Protein 6ZC2 (pdb70)

Foldseek 3Di:
DQLAKEKEWEAEAPQQFKKQKADKDWPFWFKAQPPDNVHTDDSVRSRGDMAGHPGIDMIMTFGDPPDQFTIWIKIWIDRVVHTQWMKIWGQTNDADAWTDIDTDGPDLQKDWDKDQFDGHGNYRYYIYTYMHGDDDD

B-factor: mean 16.01, std 8.83, range [7.58, 67.67]

GO terms:
  GO:0051861 glycolipid binding (F, IPI)

Radius of gyration: 14.56 Å; Cα contacts (8 Å, |Δi|>4): 412; chains: 1; bounding box: 26×44×31 Å

Sequence (137 aa):
AYAEWIAVKVVVSSKSIGTVGIRNATTLQWGKKFYRYTNKDDEISTTEEVSSSMNVQAGSSPQWIASCGRENASSSGTQGSFDCYDGNTKMGTFSSWDDPWKSGATTNTWSFTPASADYAGITSSGGNATGTDIGEVTLTLGRRFSSEN

Structure (mmCIF, N/CA/C/O backbone):
data_6ZC2
#
_entry.id   6ZC2
#
_cell.length_a   88.338
_cell.length_b   48.112
_cell.length_c   40.422
_cell.angle_alpha   90.000
_cell.angle_beta   110.160
_cell.angle_gamma   90.000
#
_symmetry.space_group_name_H-M   'C 1 2 1'
#
loop_
_entity.id
_entity.type
_entity.pdbx_description
1 polymer 'RahU protein'
2 non-polymer 2-AMINO-2-HYDROXYMETHYL-PROPANE-1,3-DIOL
3 non-polymer 1,2-ETHANEDIOL
4 water water
#
loop_
_atom_site.group_PDB
_atom_site.id
_atom_site.type_symbol
_atom_site.label_atom_id
_atom_site.label_alt_id
_atom_site.label_comp_id
_atom_site.label_asym_id
_atom_site.label_entity_id
_atom_site.label_seq_id
_atom_site.pdbx_PDB_ins_code
_atom_site.Cartn_x
_atom_site.Cartn_y
_atom_site.Cartn_z
_atom_site.occupancy
_atom_site.B_iso_or_equiv
_atom_site.auth_seq_id
_atom_site.auth_comp_id
_atom_site.auth_asym_id
_atom_site.auth_atom_id
_atom_site.pdbx_PDB_model_num
ATOM 1 N N . ALA A 1 2 ? 20.364 19.285 23.652 1.00 15.28 2 ALA A N 1
ATOM 2 C CA . ALA A 1 2 ? 19.140 19.352 22.868 1.00 13.55 2 ALA A CA 1
ATOM 3 C C . ALA A 1 2 ? 18.709 20.806 22.719 1.00 12.04 2 ALA A C 1
ATOM 4 O O . ALA A 1 2 ? 19.260 21.697 23.366 1.00 12.40 2 ALA A O 1
ATOM 6 N N . TYR A 1 3 ? 17.725 21.040 21.848 1.00 12.44 3 TYR A N 1
ATOM 7 C CA . TYR A 1 3 ? 17.176 22.379 21.680 1.00 12.07 3 TYR A CA 1
ATOM 8 C C . TYR A 1 3 ? 16.553 22.919 22.969 1.00 12.04 3 TYR A C 1
ATOM 9 O O . TYR A 1 3 ? 16.470 24.141 23.139 1.00 12.82 3 TYR A O 1
ATOM 18 N N . ALA A 1 4 ? 16.125 22.041 23.883 1.00 12.78 4 ALA A N 1
ATOM 19 C CA . ALA A 1 4 ? 15.465 22.485 25.109 1.00 14.08 4 ALA A CA 1
ATOM 20 C C . ALA A 1 4 ? 16.406 23.212 26.064 1.00 12.88 4 ALA A C 1
ATOM 21 O O . ALA A 1 4 ? 15.932 23.925 26.957 1.00 14.21 4 ALA A O 1
ATOM 23 N N . GLU A 1 5 ? 17.718 23.040 25.916 1.00 11.83 5 GLU A N 1
ATOM 24 C CA . GLU A 1 5 ? 18.690 23.819 26.678 1.00 11.65 5 GLU A CA 1
ATOM 25 C C . GLU A 1 5 ? 19.071 25.028 25.830 1.00 10.44 5 GLU A C 1
ATOM 26 O O . GLU A 1 5 ? 19.690 24.873 24.774 1.00 11.54 5 GLU A O 1
ATOM 32 N N . TRP A 1 6 ? 18.685 26.227 26.272 1.00 10.65 6 TRP A N 1
ATOM 33 C CA . TRP A 1 6 ? 18.9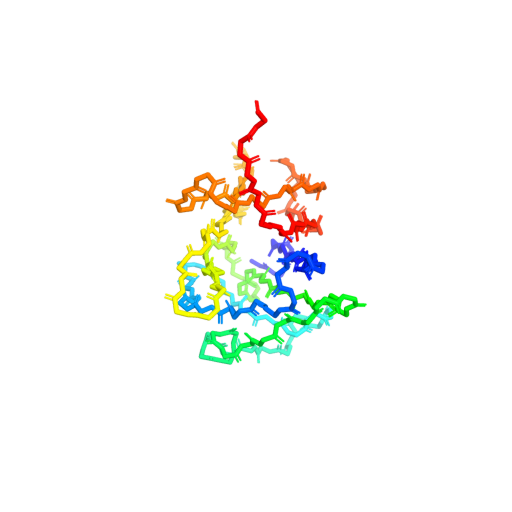43 27.429 25.489 1.00 10.13 6 TRP A CA 1
ATOM 34 C C . TRP A 1 6 ? 19.037 28.652 26.393 1.00 10.25 6 TRP A C 1
ATOM 35 O O . TRP A 1 6 ? 18.476 28.687 27.497 1.00 10.69 6 TRP A O 1
ATOM 46 N N . ILE A 1 7 ? 19.758 29.662 25.885 1.00 9.64 7 ILE A N 1
ATOM 47 C CA . ILE A 1 7 ? 19.861 30.994 26.470 1.00 9.28 7 ILE A CA 1
ATOM 48 C C . ILE A 1 7 ? 19.719 32.000 25.333 1.00 9.15 7 ILE A C 1
ATOM 49 O O . ILE A 1 7 ? 20.129 31.741 24.199 1.00 9.69 7 ILE A O 1
ATOM 54 N N . ALA A 1 8 ? 19.132 33.157 25.633 1.00 9.32 8 ALA A N 1
ATOM 55 C CA . ALA A 1 8 ? 19.114 34.273 24.694 1.00 9.34 8 ALA A CA 1
ATOM 56 C C . ALA A 1 8 ? 19.440 35.530 25.485 1.00 8.89 8 ALA A C 1
ATOM 57 O O . ALA A 1 8 ? 18.728 35.862 26.438 1.00 10.09 8 ALA A O 1
ATOM 59 N N . VAL A 1 9 ? 20.520 36.214 25.101 1.00 8.81 9 VAL A N 1
ATOM 60 C CA . VAL A 1 9 ? 21.030 37.374 25.827 1.00 8.68 9 VAL A CA 1
ATOM 61 C C . VAL A 1 9 ? 20.670 38.637 25.055 1.00 8.90 9 VAL A C 1
ATOM 62 O O . VAL A 1 9 ? 21.130 38.833 23.922 1.00 9.65 9 VAL A O 1
ATOM 66 N N . LYS A 1 10 ? 19.862 39.504 25.670 1.00 8.97 10 LYS A N 1
ATOM 67 C CA . LYS A 1 10 ? 19.493 40.792 25.081 1.00 8.88 10 LYS A CA 1
ATOM 68 C C . LYS A 1 10 ? 20.571 41.804 25.460 1.00 8.92 10 LYS A C 1
ATOM 69 O O . LYS A 1 10 ? 20.718 42.145 26.638 1.00 9.61 10 LYS A O 1
ATOM 75 N N . VAL A 1 11 ? 21.334 42.274 24.476 1.00 9.46 11 VAL A N 1
ATOM 76 C CA . VAL A 1 11 ? 22.431 43.214 24.706 1.00 9.38 11 VAL A CA 1
ATOM 77 C C . VAL A 1 11 ? 21.877 44.634 24.607 1.00 8.92 11 VAL A C 1
ATOM 78 O O . VAL A 1 11 ? 21.482 45.083 23.524 1.00 10.11 11 VAL A O 1
ATOM 82 N N . VAL A 1 12 ? 21.833 45.330 25.744 1.00 9.20 12 VAL A N 1
ATOM 83 C CA . VAL A 1 12 ? 21.293 46.684 25.863 1.00 9.02 12 VAL A CA 1
ATOM 84 C C . VAL A 1 12 ? 22.466 47.631 26.102 1.00 8.84 12 VAL A C 1
ATOM 85 O O . VAL A 1 12 ? 23.121 47.577 27.150 1.00 10.17 12 VAL A O 1
ATOM 89 N N . VAL A 1 13 ? 22.735 48.504 25.137 1.00 10.22 13 VAL A N 1
ATOM 90 C CA . VAL A 1 13 ? 23.864 49.430 25.190 1.00 9.85 13 VAL A CA 1
ATOM 91 C C . VAL A 1 13 ? 23.363 50.792 25.649 1.00 10.48 13 VAL A C 1
ATOM 92 O O . VAL A 1 13 ? 22.437 51.360 25.056 1.00 11.56 13 VAL A O 1
ATOM 96 N N . SER A 1 14 ? 23.979 51.327 26.695 1.00 12.60 14 SER A N 1
ATOM 97 C CA A SER A 1 14 ? 23.619 52.648 27.176 0.72 13.30 14 SER A CA 1
ATOM 98 C CA B SER A 1 14 ? 23.613 52.648 27.173 0.28 14.21 14 SER A CA 1
ATOM 99 C C . SER A 1 14 ? 24.184 53.725 26.259 1.00 12.86 14 SER A C 1
ATOM 100 O O . SER A 1 14 ? 25.200 53.533 25.579 1.00 14.50 14 SER A O 1
ATOM 105 N N . LYS A 1 15 ? 23.513 54.875 26.247 1.00 15.61 15 LYS A N 1
ATOM 106 C CA . LYS A 1 15 ? 24.084 56.032 25.577 1.00 17.27 15 LYS A CA 1
ATOM 107 C C . LYS A 1 15 ? 25.408 56.469 26.202 1.00 16.15 15 LYS A C 1
ATOM 108 O O . LYS A 1 15 ? 26.143 57.233 25.571 1.00 17.20 15 LYS A O 1
ATOM 114 N N . SER A 1 16 ? 25.755 55.984 27.401 1.00 15.16 16 SER A N 1
ATOM 115 C CA . SER A 1 16 ? 27.087 56.268 27.924 1.00 13.74 16 SER A CA 1
ATOM 116 C C . SER A 1 16 ? 28.197 55.604 27.108 1.00 13.73 16 SER A C 1
ATOM 117 O O . SER A 1 16 ? 29.364 55.982 27.278 1.00 14.67 16 SER A O 1
ATOM 120 N N . ILE A 1 17 ? 27.865 54.650 26.222 1.00 13.92 17 ILE A N 1
ATOM 121 C CA . ILE A 1 17 ? 28.844 53.954 25.391 1.00 13.57 17 ILE A CA 1
ATOM 122 C C . ILE A 1 17 ? 28.601 54.168 23.899 1.00 13.37 17 ILE A C 1
ATOM 123 O O . ILE A 1 17 ? 29.555 54.339 23.125 1.00 13.98 17 ILE A O 1
ATOM 128 N N . GLY A 1 18 ? 27.343 54.127 23.463 1.00 12.17 18 GLY A N 1
ATOM 129 C CA . GLY A 1 18 ? 27.015 54.351 22.061 1.00 12.29 18 GLY A CA 1
ATOM 130 C C . GLY A 1 18 ? 27.031 53.118 21.166 1.00 10.72 18 GLY A C 1
ATOM 131 O O . GLY A 1 18 ? 26.012 52.780 20.545 1.00 10.99 18 GLY A O 1
ATOM 132 N N . THR A 1 19 ? 28.184 52.448 21.074 1.00 10.22 19 THR A N 1
ATOM 133 C CA . THR A 1 19 ? 28.345 51.227 20.290 1.00 9.86 19 THR A CA 1
ATOM 134 C C . THR A 1 19 ? 29.170 50.232 21.096 1.00 8.88 19 THR A C 1
ATOM 135 O O . THR A 1 19 ? 30.201 50.601 21.670 1.00 10.28 19 THR A O 1
ATOM 139 N N . VAL A 1 20 ? 28.732 48.970 21.123 1.00 8.93 20 VAL A N 1
ATOM 140 C CA . VAL A 1 20 ? 29.493 47.877 21.723 1.00 8.53 20 VAL A CA 1
ATOM 141 C C . VAL A 1 20 ? 29.827 46.853 20.642 1.00 8.39 20 VAL A C 1
ATOM 142 O O . VAL A 1 20 ? 28.935 46.387 19.920 1.00 9.44 20 VAL A O 1
ATOM 146 N N . GLY A 1 21 ? 31.110 46.503 20.533 1.00 8.45 21 GLY A N 1
ATOM 147 C CA . GLY A 1 21 ? 31.522 45.396 19.685 1.00 8.36 21 GLY A CA 1
ATOM 148 C C . GLY A 1 21 ? 31.457 44.082 20.440 1.00 7.99 21 GLY A C 1
ATOM 149 O O . GLY A 1 21 ? 32.004 43.960 21.540 1.00 8.67 21 GLY A O 1
ATOM 150 N N . ILE A 1 22 ? 30.775 43.098 19.851 1.00 7.97 22 ILE A N 1
ATOM 151 C CA . ILE A 1 22 ? 30.752 41.731 20.364 1.00 7.97 22 ILE A CA 1
ATOM 152 C C . ILE A 1 22 ? 31.904 40.992 19.696 1.00 7.58 22 ILE A C 1
ATOM 153 O O . ILE A 1 22 ? 31.941 40.885 18.467 1.00 8.49 22 ILE A O 1
ATOM 158 N N . ARG A 1 23 ? 32.855 40.495 20.492 1.00 8.48 23 ARG A N 1
ATOM 159 C CA . ARG A 1 23 ? 34.060 39.871 19.953 1.00 8.49 23 ARG A CA 1
ATOM 160 C C . ARG A 1 23 ? 34.350 38.581 20.711 1.00 8.47 23 ARG A C 1
ATOM 161 O O . ARG A 1 23 ? 33.859 38.365 21.822 1.00 9.47 23 ARG A O 1
ATOM 169 N N . ASN A 1 24 ? 35.186 37.7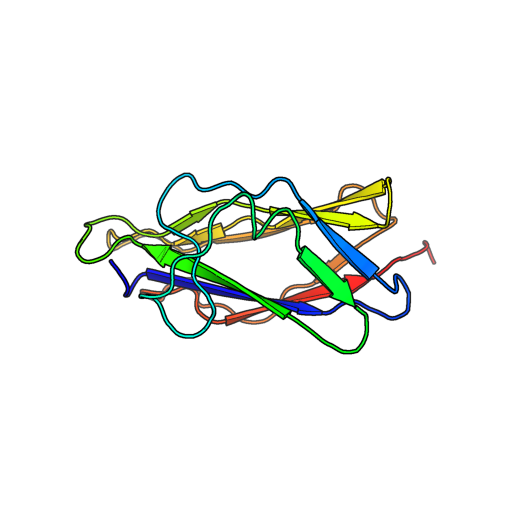29 20.111 1.00 8.72 24 ASN A N 1
ATOM 170 C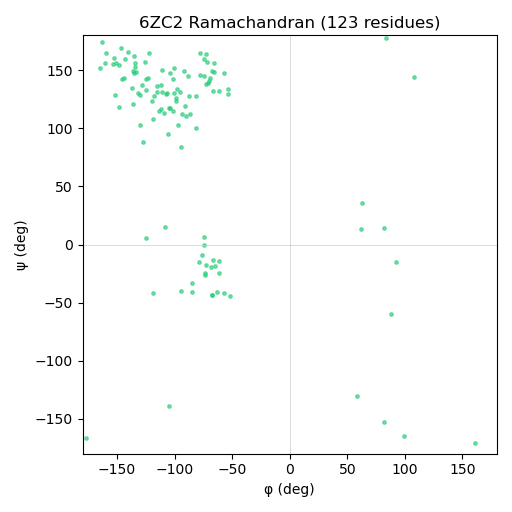 CA . ASN A 1 24 ? 35.792 36.612 20.833 1.00 9.48 24 ASN A CA 1
ATOM 171 C C . ASN A 1 24 ? 34.750 35.617 21.345 1.00 9.79 24 ASN A C 1
ATOM 172 O O . ASN A 1 24 ? 34.898 35.038 22.423 1.00 12.13 24 ASN A O 1
ATOM 177 N N . ALA A 1 25 ? 33.689 35.409 20.573 1.00 10.15 25 ALA A N 1
ATOM 178 C CA . ALA A 1 25 ? 32.664 34.456 20.979 1.00 11.98 25 ALA A CA 1
ATOM 179 C C . ALA A 1 25 ? 33.216 33.038 20.894 1.00 12.70 25 ALA A C 1
ATOM 180 O O . ALA A 1 25 ? 33.974 32.708 19.980 1.00 15.78 25 ALA A O 1
ATOM 182 N N . THR A 1 26 ? 32.862 32.204 21.870 1.00 11.87 26 THR A N 1
ATOM 183 C CA A THR A 1 26 ? 33.353 30.837 21.948 0.42 13.26 26 THR A CA 1
ATOM 184 C CA B THR A 1 26 ? 33.339 30.828 21.913 0.58 13.56 26 THR A CA 1
ATOM 185 C C . THR A 1 26 ? 32.252 29.943 22.502 1.00 11.82 26 THR A C 1
ATOM 186 O O . THR A 1 26 ? 31.429 30.389 23.308 1.00 12.49 26 THR A O 1
ATOM 193 N N . LEU A 1 27 ? 32.255 28.679 22.080 1.00 11.38 27 LEU A N 1
ATOM 194 C CA . LEU A 1 27 ? 31.334 27.676 22.594 1.00 11.58 27 LEU A CA 1
ATOM 195 C C . LEU A 1 27 ? 32.119 26.442 22.995 1.00 12.79 27 LEU A C 1
ATOM 196 O O . LEU A 1 27 ? 32.905 25.918 22.201 1.00 15.17 27 LEU A O 1
ATOM 201 N N . GLN A 1 28 ? 31.900 25.978 24.223 1.00 13.30 28 GLN A N 1
ATOM 202 C CA . GLN A 1 28 ? 32.352 24.649 24.605 1.00 14.50 28 GLN A CA 1
ATOM 203 C C . GLN A 1 28 ? 31.340 23.586 24.200 1.00 14.15 28 GLN A C 1
ATOM 204 O O . GLN A 1 28 ? 31.731 22.465 23.860 1.00 16.41 28 GLN A O 1
ATOM 210 N N . TRP A 1 29 ? 30.050 23.926 24.225 1.00 13.45 29 TRP A N 1
ATOM 211 C CA . TRP A 1 29 ? 28.964 23.032 23.849 1.00 13.59 29 TRP A CA 1
ATOM 212 C C . TRP A 1 29 ? 27.864 23.854 23.195 1.00 12.04 29 TRP A C 1
ATOM 213 O O . TRP A 1 29 ? 27.597 24.978 23.626 1.00 12.14 29 TRP A O 1
ATOM 224 N N . GLY A 1 30 ? 27.224 23.290 22.174 1.00 12.24 30 GLY A N 1
ATOM 225 C CA . GLY A 1 30 ? 26.064 23.914 21.561 1.00 12.00 30 GLY A CA 1
ATOM 226 C C . GLY A 1 30 ? 26.388 24.669 20.286 1.00 11.49 30 GLY A C 1
ATOM 227 O O . GLY A 1 30 ? 27.444 24.503 19.671 1.00 13.57 30 GLY A O 1
ATOM 228 N N . LYS A 1 31 ? 25.436 25.511 19.878 1.00 11.36 31 LYS A N 1
ATOM 229 C CA A LYS A 1 31 ? 25.564 26.336 18.685 0.75 11.10 31 LYS A CA 1
ATOM 230 C CA B LYS A 1 31 ? 25.639 26.371 18.724 0.25 12.76 31 LYS A CA 1
ATOM 231 C C . LYS A 1 31 ? 24.949 27.705 18.954 1.00 10.32 31 LYS A C 1
ATOM 232 O O . LYS A 1 31 ? 24.140 27.868 19.873 1.00 10.75 31 LYS A O 1
ATOM 243 N N . PHE A 1 32 ? 25.322 28.688 18.135 1.00 9.96 32 PHE A N 1
ATOM 244 C CA . PHE A 1 32 ? 24.631 29.971 18.120 1.00 9.50 32 PHE A CA 1
ATOM 245 C C . PHE A 1 32 ? 23.529 29.908 17.063 1.00 9.65 32 PHE A C 1
ATOM 246 O O . PHE A 1 32 ? 23.657 29.210 16.051 1.00 10.95 32 PHE A O 1
ATOM 254 N N . TYR A 1 33 ? 22.439 30.647 17.294 1.00 9.81 33 TYR A N 1
ATOM 255 C CA . TYR A 1 33 ? 21.339 30.675 16.341 1.00 10.53 33 TYR A CA 1
ATOM 256 C C . TYR A 1 33 ? 20.730 32.069 16.265 1.00 10.12 33 TYR A C 1
ATOM 257 O O . TYR A 1 33 ? 20.869 32.883 17.178 1.00 10.68 33 TYR A O 1
ATOM 266 N N . ARG A 1 34 ? 20.029 32.327 15.160 1.00 10.98 34 ARG A N 1
ATOM 267 C CA . ARG A 1 34 ? 19.374 33.615 14.933 1.00 11.40 34 ARG A CA 1
ATOM 268 C C . ARG A 1 34 ? 18.048 33.609 15.685 1.00 10.93 34 ARG A C 1
ATOM 269 O O . ARG A 1 34 ? 17.063 33.026 15.221 1.00 11.51 34 ARG A O 1
ATOM 277 N N . TYR A 1 35 ? 18.027 34.247 16.859 1.00 10.81 35 TYR A N 1
ATOM 278 C CA . TYR A 1 35 ? 16.846 34.225 17.722 1.00 10.80 35 TYR A CA 1
ATOM 279 C C . TYR A 1 35 ? 15.634 34.681 16.909 1.00 11.17 35 TYR A C 1
ATOM 280 O O . TYR A 1 35 ? 15.704 35.702 16.223 1.00 12.68 35 TYR A O 1
ATOM 289 N N . THR A 1 36 ? 14.527 33.923 16.934 1.00 11.12 36 THR A N 1
ATOM 290 C CA . THR A 1 36 ? 14.198 32.832 17.844 1.00 11.72 36 THR A CA 1
ATOM 291 C C . THR A 1 36 ? 14.247 31.432 17.200 1.00 10.81 36 THR A C 1
ATOM 292 O O . THR A 1 36 ? 13.732 30.475 17.777 1.00 12.03 36 THR A O 1
ATOM 296 N N . ASN A 1 37 ? 14.865 31.307 16.019 1.00 10.26 37 ASN A N 1
ATOM 297 C CA . ASN A 1 37 ? 14.818 30.077 15.217 1.00 10.58 37 ASN A CA 1
ATOM 298 C C . ASN A 1 37 ? 16.064 29.219 15.452 1.00 10.12 37 ASN A C 1
ATOM 299 O O . ASN A 1 37 ? 17.129 29.479 14.880 1.00 10.61 37 ASN A O 1
ATOM 304 N N . LYS A 1 38 ? 15.911 28.158 16.253 1.00 9.72 38 LYS A N 1
ATOM 305 C CA . LYS A 1 38 ? 17.040 27.295 16.600 1.00 10.35 38 LYS A CA 1
ATOM 306 C C . LYS A 1 38 ? 17.625 26.544 15.403 1.00 10.04 38 LYS A C 1
ATOM 307 O O . LYS A 1 38 ? 18.771 26.082 15.486 1.00 11.14 38 LYS A O 1
ATOM 313 N N . ASP A 1 39 ? 16.883 26.419 14.294 1.00 10.91 39 ASP A N 1
ATOM 314 C CA . ASP A 1 39 ? 17.428 25.797 13.089 1.00 11.22 39 ASP A CA 1
ATOM 315 C C . ASP A 1 39 ? 18.328 26.731 12.286 1.00 12.10 39 ASP A C 1
ATOM 316 O O . ASP A 1 39 ? 19.052 26.257 11.404 1.00 14.79 39 ASP A O 1
ATOM 321 N N . ASP A 1 40 ? 18.292 28.039 12.551 1.00 11.81 40 ASP A N 1
ATOM 322 C CA . ASP A 1 40 ? 19.048 29.015 11.763 1.00 12.30 40 ASP A CA 1
ATOM 323 C C . ASP A 1 40 ? 20.381 29.275 12.461 1.00 11.70 40 ASP A C 1
ATOM 324 O O . ASP A 1 40 ? 20.545 30.227 13.223 1.00 11.59 40 ASP A O 1
ATOM 329 N N . GLU A 1 41 ? 21.353 28.403 12.193 1.00 12.22 41 GLU A N 1
ATOM 330 C CA . GLU A 1 41 ? 22.635 28.490 12.882 1.00 11.84 41 GLU A CA 1
ATOM 331 C C . GLU A 1 41 ? 23.454 29.678 12.380 1.00 12.47 41 GLU A C 1
ATOM 332 O O . GLU A 1 41 ? 23.517 29.945 11.176 1.00 14.10 41 GLU A O 1
ATOM 338 N N . ILE A 1 42 ? 24.094 30.384 13.319 1.00 11.80 42 ILE A N 1
ATOM 339 C CA . ILE A 1 42 ? 24.986 31.508 13.045 1.00 12.42 42 ILE A CA 1
ATOM 340 C C . ILE A 1 42 ? 26.387 31.099 13.492 1.00 11.99 42 ILE A C 1
ATOM 341 O O . ILE A 1 42 ? 26.549 30.499 14.559 1.00 12.61 42 ILE A O 1
ATOM 346 N N . SER A 1 43 ? 27.397 31.410 12.676 1.00 11.96 43 SER A N 1
ATOM 347 C CA . SER A 1 43 ? 28.758 31.020 13.020 1.00 11.76 43 SER A CA 1
ATOM 348 C C . SER A 1 43 ? 29.299 31.852 14.182 1.00 10.81 43 SER A C 1
ATOM 349 O O . SER A 1 43 ? 28.868 32.980 14.439 1.00 10.59 43 SER A O 1
ATOM 352 N N . THR A 1 44 ? 30.292 31.286 14.873 1.00 10.95 44 THR A N 1
ATOM 353 C CA A THR A 1 44 ? 30.981 32.062 15.900 0.60 11.29 44 THR A CA 1
ATOM 354 C CA B THR A 1 44 ? 31.006 32.040 15.895 0.40 11.26 44 THR A CA 1
ATOM 355 C C . THR A 1 44 ? 31.628 33.307 15.308 1.00 10.73 44 THR A C 1
ATOM 356 O O . THR A 1 44 ? 31.648 34.362 15.955 1.00 11.04 44 THR A O 1
ATOM 363 N N . GLU A 1 45 ? 32.117 33.225 14.068 1.00 11.82 45 GLU A N 1
ATOM 364 C CA . GLU A 1 45 ? 32.711 34.394 13.428 1.00 12.34 45 GLU A CA 1
ATOM 365 C C . GLU A 1 45 ? 31.686 35.510 13.243 1.00 11.34 45 GLU A C 1
ATOM 366 O O . GLU A 1 45 ? 32.002 36.690 13.442 1.00 12.41 45 GLU A O 1
ATOM 372 N N . GLU A 1 46 ? 30.457 35.161 12.845 1.00 11.41 46 GLU A N 1
ATOM 373 C CA . GLU A 1 46 ? 29.434 36.184 12.656 1.00 11.59 46 GLU A CA 1
ATOM 374 C C . GLU A 1 46 ? 29.030 36.823 13.980 1.00 10.37 46 GLU A C 1
ATOM 375 O O . GLU A 1 46 ? 28.888 38.049 14.059 1.00 10.98 46 GLU A O 1
ATOM 381 N N . VAL A 1 47 ? 28.844 36.017 15.033 1.00 9.95 47 VAL A N 1
ATOM 382 C CA . VAL A 1 47 ? 28.552 36.595 16.345 1.00 9.59 47 VAL A CA 1
ATOM 383 C C . VAL A 1 47 ? 29.656 37.563 16.749 1.00 9.03 47 VAL A C 1
ATOM 384 O O . VAL A 1 47 ? 29.392 38.659 17.266 1.00 9.65 47 VAL A O 1
ATOM 388 N N . SER A 1 48 ? 30.917 37.181 16.494 1.00 9.24 48 SER A N 1
ATOM 389 C CA . SER A 1 48 ? 32.112 37.953 16.848 1.00 9.17 48 SER A CA 1
ATOM 390 C C . SER A 1 48 ? 32.350 39.168 15.945 1.00 9.30 48 SER A C 1
ATOM 391 O O . SER A 1 48 ? 33.411 39.821 16.068 1.00 9.67 48 SER A O 1
ATOM 394 N N . SER A 1 49 ? 31.408 39.455 15.048 1.00 9.43 49 SER A N 1
ATOM 395 C CA A SER A 1 49 ? 31.456 40.624 14.185 0.76 9.65 49 SER A CA 1
ATOM 396 C CA B SER A 1 49 ? 31.467 40.637 14.202 0.24 10.53 49 SER A CA 1
ATOM 397 C C . SER A 1 49 ? 30.340 41.618 14.486 1.00 9.45 49 SER A C 1
ATOM 398 O O . SER A 1 49 ? 30.272 42.672 13.839 1.00 10.16 49 SER A O 1
ATOM 403 N N . MET A 1 50 ? 29.458 41.308 15.440 1.00 9.27 50 MET A N 1
ATOM 404 C CA . MET A 1 50 ? 28.304 42.156 15.725 1.00 9.34 50 MET A CA 1
ATOM 405 C C . MET A 1 50 ? 28.718 43.468 16.391 1.00 8.69 50 MET A C 1
ATOM 406 O O . MET A 1 50 ? 29.573 43.487 17.282 1.00 9.17 50 MET A O 1
ATOM 411 N N . ASN A 1 51 ? 28.078 44.567 15.972 1.00 8.84 51 ASN A N 1
ATOM 412 C CA . ASN A 1 51 ? 28.155 45.857 16.653 1.00 9.35 51 ASN A CA 1
ATOM 413 C C . ASN A 1 51 ? 26.740 46.229 17.081 1.00 9.05 51 ASN A C 1
ATOM 414 O O . ASN A 1 51 ? 25.832 46.279 16.241 1.00 11.05 51 ASN A O 1
ATOM 419 N N . VAL A 1 52 ? 26.545 46.474 18.376 1.00 8.84 52 VAL A N 1
ATOM 420 C CA . VAL A 1 52 ? 25.230 46.777 18.937 1.00 8.80 52 VAL A CA 1
ATOM 421 C C . VAL A 1 52 ? 25.182 48.263 19.288 1.00 8.39 52 VAL A C 1
ATOM 422 O O . VAL A 1 52 ? 26.085 48.779 19.963 1.00 9.49 52 VAL A O 1
ATOM 426 N N . GLN A 1 53 ? 24.129 48.950 18.829 1.00 9.08 53 GLN A N 1
ATOM 427 C CA . GLN A 1 53 ? 23.979 50.392 18.997 1.00 9.94 53 GLN A CA 1
ATOM 428 C C . GLN A 1 53 ? 23.014 50.726 20.129 1.00 9.38 53 GLN A C 1
ATOM 429 O O . GLN A 1 53 ? 21.982 50.066 20.304 1.00 9.74 53 GLN A O 1
ATOM 435 N N . ALA A 1 54 ? 23.340 51.780 20.876 1.00 9.63 54 ALA A N 1
ATOM 436 C CA . ALA A 1 54 ? 22.427 52.287 21.895 1.00 10.25 54 ALA A CA 1
ATOM 437 C C . ALA A 1 54 ? 21.057 52.570 21.295 1.00 10.64 54 ALA A C 1
ATOM 438 O O . ALA A 1 54 ? 20.945 53.191 20.233 1.00 11.74 54 ALA A O 1
ATOM 440 N N . GLY A 1 55 ? 20.010 52.117 21.993 1.00 10.25 55 GLY A N 1
ATOM 441 C CA . GLY A 1 55 ? 18.642 52.300 21.561 1.00 11.66 55 GLY A CA 1
ATOM 442 C C . GLY A 1 55 ? 18.078 51.171 20.726 1.00 9.88 55 GLY A C 1
ATOM 443 O O . GLY A 1 55 ? 16.848 51.090 20.573 1.00 11.09 55 GLY A O 1
ATOM 444 N N . SER A 1 56 ? 18.928 50.275 20.205 1.00 10.03 56 SER A N 1
ATOM 445 C CA A SER A 1 56 ? 18.483 49.172 19.352 0.33 10.30 56 SER A CA 1
ATOM 446 C CA B SER A 1 56 ? 18.502 49.178 19.335 0.67 10.38 56 SER A CA 1
ATOM 447 C C . SER A 1 56 ? 19.107 47.861 19.812 1.00 9.47 56 SER A C 1
ATOM 448 O O . SER A 1 56 ? 20.036 47.334 19.184 1.00 10.00 56 SER A O 1
ATOM 453 N N . PRO A 1 57 ? 18.596 47.287 20.904 1.00 9.98 57 PRO A N 1
ATOM 454 C CA . PRO A 1 57 ? 19.161 46.026 21.406 1.00 10.17 57 PRO A CA 1
ATOM 455 C C . PRO A 1 57 ? 19.142 44.916 20.364 1.00 9.25 57 PRO A C 1
ATOM 456 O O . PRO A 1 57 ? 18.247 44.839 19.517 1.00 10.46 57 PRO A O 1
ATOM 460 N N . GLN A 1 58 ? 20.154 44.047 20.447 1.00 9.34 58 GLN A N 1
ATOM 461 C CA . GLN A 1 58 ? 20.247 42.836 19.643 1.00 9.33 58 GLN A CA 1
ATOM 462 C C . GLN A 1 58 ? 20.424 41.643 20.574 1.00 8.87 58 GLN A C 1
ATOM 463 O O . GLN A 1 58 ? 20.892 41.786 21.705 1.00 9.96 58 GLN A O 1
ATOM 469 N N . TRP A 1 59 ? 20.068 40.456 20.083 1.00 9.38 59 TRP A N 1
ATOM 470 C CA . TRP A 1 59 ? 20.089 39.235 20.880 1.00 9.40 59 TRP A CA 1
ATOM 471 C C . TRP A 1 59 ? 21.166 38.265 20.398 1.00 9.04 59 TRP A C 1
ATOM 472 O O . TRP A 1 59 ? 21.334 38.052 19.193 1.00 10.51 59 TRP A O 1
ATOM 483 N N . ILE A 1 60 ? 21.878 37.666 21.353 1.00 8.93 60 ILE A N 1
ATOM 484 C CA . ILE A 1 60 ? 22.816 36.572 21.101 1.00 9.09 60 ILE A CA 1
ATOM 485 C C . ILE A 1 60 ? 22.223 35.326 21.743 1.00 8.66 60 ILE A C 1
ATOM 486 O O . ILE A 1 60 ? 22.053 35.276 22.968 1.00 9.44 60 ILE A O 1
ATOM 491 N N . ALA A 1 61 ? 21.901 34.323 20.926 1.00 9.08 61 ALA A N 1
ATOM 492 C CA . ALA A 1 61 ? 21.183 33.146 21.397 1.00 8.87 61 ALA A CA 1
ATOM 493 C C . ALA A 1 61 ? 21.982 31.884 21.102 1.00 8.91 61 ALA A C 1
ATOM 494 O O . ALA A 1 61 ? 22.633 31.772 20.053 1.00 9.45 61 ALA A O 1
ATOM 496 N N . SER A 1 62 ? 21.923 30.930 22.032 1.00 8.76 62 SER A N 1
ATOM 497 C CA . SER A 1 62 ? 22.639 29.672 21.891 1.00 9.28 62 SER A CA 1
ATOM 498 C C . SER A 1 62 ? 21.800 28.543 22.477 1.00 9.23 62 SER A C 1
ATOM 499 O O . SER A 1 62 ? 21.104 28.735 23.479 1.00 9.88 62 SER A O 1
ATOM 502 N N . CYS A 1 63 ? 21.858 27.372 21.843 1.00 9.72 63 CYS A N 1
ATOM 503 C CA . CYS A 1 63 ? 21.134 26.205 22.329 1.00 10.20 63 CYS A CA 1
ATOM 504 C C . CYS A 1 63 ? 21.999 24.966 22.148 1.00 10.60 63 CYS A C 1
ATOM 505 O O . CYS A 1 63 ? 23.012 24.984 21.441 1.00 10.76 63 CYS A O 1
ATOM 508 N N . GLY A 1 64 ? 21.598 23.880 22.804 1.00 10.53 64 GLY A N 1
ATOM 509 C CA . GLY A 1 64 ? 22.253 22.613 22.567 1.00 11.64 64 GLY A CA 1
ATOM 510 C C . GLY A 1 64 ? 22.023 22.120 21.152 1.00 11.33 64 GLY A C 1
ATOM 511 O O . GLY A 1 64 ? 21.053 22.486 20.483 1.00 11.93 64 GLY A O 1
ATOM 512 N N . ARG A 1 65 ? 22.937 21.278 20.676 1.00 12.68 65 ARG A N 1
ATOM 513 C CA . ARG A 1 65 ? 22.753 20.707 19.349 1.00 14.18 65 ARG A CA 1
ATOM 514 C C . ARG A 1 65 ? 21.550 19.767 19.351 1.00 13.09 65 ARG A C 1
ATOM 515 O O . ARG A 1 65 ? 21.213 19.153 20.368 1.00 13.82 65 ARG A O 1
ATOM 523 N N . GLU A 1 66 ? 20.881 19.682 18.203 1.00 12.77 66 GLU A N 1
ATOM 524 C CA . GLU A 1 66 ? 19.587 19.015 18.153 1.00 12.95 66 GLU A CA 1
ATOM 525 C C . GLU A 1 66 ? 19.716 17.547 18.551 1.00 13.54 66 GLU A C 1
ATOM 526 O O . GLU A 1 66 ? 20.601 16.833 18.070 1.00 14.57 66 GLU A O 1
ATOM 532 N N . ASN A 1 67 ? 18.835 17.104 19.451 1.00 14.01 67 ASN A N 1
ATOM 533 C CA . ASN A 1 67 ? 18.768 15.728 19.938 1.00 14.53 67 ASN A CA 1
ATOM 534 C C . ASN A 1 67 ? 20.029 15.265 20.666 1.00 16.63 67 ASN A C 1
ATOM 535 O O . ASN A 1 67 ? 20.188 14.063 20.910 1.00 19.14 67 ASN A O 1
ATOM 540 N N . ALA A 1 68 ? 20.926 16.175 21.031 1.00 16.80 68 ALA A N 1
ATOM 541 C CA . ALA A 1 68 ? 22.140 15.806 21.744 1.00 17.76 68 ALA A CA 1
ATOM 542 C C . ALA A 1 68 ? 21.896 15.798 23.250 1.00 17.63 68 ALA A C 1
ATOM 543 O O . ALA A 1 68 ? 21.121 16.600 23.778 1.00 18.19 68 ALA A O 1
ATOM 545 N N . SER A 1 69 ? 22.559 14.867 23.940 1.00 19.49 69 SER A N 1
ATOM 546 C CA A SER A 1 69 ? 22.489 14.806 25.396 0.63 19.75 69 SER A CA 1
ATOM 547 C CA B SER A 1 69 ? 22.488 14.806 25.396 0.37 19.82 69 SER A CA 1
ATOM 548 C C . SER A 1 69 ? 23.507 15.758 26.013 1.00 19.61 69 SER A C 1
ATOM 549 O O . SER A 1 69 ? 24.263 15.377 26.913 1.00 21.17 69 SER A O 1
ATOM 554 N N . SER A 1 70 ? 23.536 16.993 25.517 1.00 18.04 70 SER A N 1
ATOM 555 C CA . SER A 1 70 ? 24.404 18.052 26.005 1.00 17.14 70 SER A CA 1
ATOM 556 C C . SER A 1 70 ? 23.685 19.371 25.758 1.00 15.31 70 SER A C 1
ATOM 557 O O . SER A 1 70 ? 22.811 19.464 24.892 1.00 16.15 70 SER A O 1
ATOM 560 N N . GLY A 1 71 ? 24.051 20.385 26.531 1.00 14.38 71 GLY A N 1
ATOM 561 C CA . GLY A 1 71 ? 23.391 21.683 26.497 1.00 13.78 71 GLY A CA 1
ATOM 562 C C . GLY A 1 71 ? 24.212 22.734 25.778 1.00 12.57 71 GLY A C 1
ATOM 563 O O . GLY A 1 71 ? 24.818 22.472 24.731 1.00 12.58 71 GLY A O 1
ATOM 564 N N . THR A 1 72 ? 24.223 23.945 26.336 1.00 11.73 72 THR A N 1
ATOM 565 C CA . THR A 1 72 ? 24.992 25.044 25.774 1.00 10.72 72 THR A CA 1
ATOM 566 C C . THR A 1 72 ? 25.867 25.668 26.853 1.00 11.53 72 THR A C 1
ATOM 567 O O . THR A 1 72 ? 25.423 25.872 27.988 1.00 11.76 72 THR A O 1
ATOM 571 N N . GLN A 1 73 ? 27.114 25.969 26.486 1.00 11.24 73 GLN A N 1
ATOM 572 C CA . GLN A 1 73 ? 28.080 26.602 27.378 1.00 11.43 73 GLN A CA 1
ATOM 573 C C . GLN A 1 73 ? 29.052 27.397 26.519 1.00 10.32 73 GLN A C 1
ATOM 574 O O . GLN A 1 73 ? 29.607 26.852 25.559 1.00 11.78 73 GLN A O 1
ATOM 580 N N . GLY A 1 74 ? 29.256 28.667 26.857 1.00 10.42 74 GLY A N 1
ATOM 581 C CA . GLY A 1 74 ? 30.126 29.499 26.043 1.00 10.49 74 GLY A CA 1
ATOM 582 C C . GLY A 1 74 ? 30.284 30.886 26.629 1.00 9.89 74 GLY A C 1
ATOM 583 O O . GLY A 1 74 ? 29.940 31.135 27.788 1.00 10.42 74 GLY A O 1
ATOM 584 N N . SER A 1 75 ? 30.820 31.791 25.807 1.00 9.61 75 SER A N 1
ATOM 585 C CA . SER A 1 75 ? 31.071 33.161 26.245 1.00 9.41 75 SER A CA 1
ATOM 586 C C . SER A 1 75 ? 31.199 34.091 25.045 1.00 9.74 75 SER A C 1
ATOM 587 O O . SER A 1 75 ? 31.388 33.649 23.907 1.00 10.60 75 SER A O 1
ATOM 590 N N . PHE A 1 76 ? 31.109 35.394 25.324 1.00 9.39 76 PHE A N 1
ATOM 591 C CA . PHE A 1 76 ? 31.488 36.431 24.370 1.00 9.16 76 PHE A CA 1
ATOM 592 C C . PHE A 1 76 ? 32.024 37.637 25.137 1.00 9.05 76 PHE A C 1
ATOM 593 O O . PHE A 1 76 ? 31.673 37.857 26.302 1.00 9.53 76 PHE A O 1
ATOM 601 N N . ASP A 1 77 ? 32.879 38.418 24.477 1.00 8.89 77 ASP A N 1
ATOM 602 C CA . ASP A 1 77 ? 33.424 39.641 25.053 1.00 8.46 77 ASP A CA 1
ATOM 603 C C . ASP A 1 77 ? 32.680 40.861 24.510 1.00 8.49 77 ASP A C 1
ATOM 604 O O . ASP A 1 77 ? 32.160 40.855 23.387 1.00 9.30 77 ASP A O 1
ATOM 609 N N . CYS A 1 78 ? 32.650 41.919 25.325 1.00 8.73 78 CYS A N 1
ATOM 610 C CA . CYS A 1 78 ? 32.103 43.216 24.947 1.00 8.24 78 CYS A CA 1
ATOM 611 C C . CYS A 1 78 ? 33.230 44.241 24.937 1.00 7.86 78 CYS A C 1
ATOM 612 O O . CYS A 1 78 ? 33.998 44.327 25.907 1.00 8.73 78 CYS A O 1
ATOM 615 N N . TYR A 1 79 ? 33.318 45.018 23.848 1.00 7.97 79 TYR A N 1
ATOM 616 C CA . TYR A 1 79 ? 34.348 46.037 23.664 1.00 8.33 79 TYR A CA 1
ATOM 617 C C . TYR A 1 79 ? 33.738 47.411 23.382 1.00 7.85 79 TYR A C 1
ATOM 618 O O . TYR A 1 79 ? 32.736 47.530 22.668 1.00 8.72 79 TYR A O 1
ATOM 627 N N . ASP A 1 80 ? 34.367 48.452 23.936 1.00 8.44 80 ASP A N 1
ATOM 628 C CA . ASP A 1 80 ? 34.080 49.855 23.626 1.00 8.60 80 ASP A CA 1
ATOM 629 C C . ASP A 1 80 ? 35.251 50.328 22.766 1.00 8.71 80 ASP A C 1
ATOM 630 O O . ASP A 1 80 ? 36.307 50.696 23.290 1.00 9.14 80 ASP A O 1
ATOM 635 N N . GLY A 1 81 ? 35.090 50.285 21.447 1.00 9.09 81 GLY A N 1
ATOM 636 C CA . GLY A 1 81 ? 36.252 50.510 20.595 1.00 9.53 81 GLY A CA 1
ATOM 637 C C . GLY A 1 81 ? 37.338 49.488 20.897 1.00 9.48 81 GLY A C 1
ATOM 638 O O . GLY A 1 81 ? 37.076 48.281 20.963 1.00 10.33 81 GLY A O 1
ATOM 639 N N . ASN A 1 82 ? 38.570 49.971 21.112 1.00 9.75 82 ASN A N 1
ATOM 640 C CA . ASN A 1 82 ? 39.711 49.122 21.443 1.00 10.90 82 ASN A CA 1
ATOM 641 C C . ASN A 1 82 ? 39.723 48.631 22.892 1.00 9.74 82 ASN A C 1
ATOM 642 O O . ASN A 1 82 ? 40.563 47.786 23.226 1.00 10.44 82 ASN A O 1
ATOM 647 N N . THR A 1 83 ? 38.845 49.143 23.757 1.00 9.35 83 THR A N 1
ATOM 648 C CA . THR A 1 83 ? 38.923 48.898 25.197 1.00 9.79 83 THR A CA 1
ATOM 649 C C . THR A 1 83 ? 37.969 47.783 25.625 1.00 8.90 83 THR A C 1
ATOM 650 O O . THR A 1 83 ? 36.752 47.883 25.411 1.00 8.93 83 THR A O 1
ATOM 654 N N . LYS A 1 84 ? 38.510 46.740 26.262 1.00 9.38 84 LYS A N 1
ATOM 655 C CA . LYS A 1 84 ? 37.671 45.649 26.746 1.00 9.68 84 LYS A CA 1
ATOM 656 C C . LYS A 1 84 ? 36.758 46.130 27.871 1.00 9.13 84 LYS A C 1
ATOM 657 O O . LYS A 1 84 ? 37.211 46.768 28.829 1.00 10.09 84 LYS A O 1
ATOM 663 N N . MET A 1 85 ? 35.471 45.795 27.765 1.00 8.73 85 MET A N 1
ATOM 664 C CA . MET A 1 85 ? 34.498 46.081 28.817 1.00 8.58 85 MET A CA 1
ATOM 665 C C . MET A 1 85 ? 34.316 44.906 29.770 1.00 8.66 85 MET A C 1
ATOM 666 O O . MET A 1 85 ? 34.171 45.115 30.980 1.00 9.44 85 MET A O 1
ATOM 671 N N . GLY A 1 86 ? 34.302 43.685 29.246 1.00 8.73 86 GLY A N 1
ATOM 672 C CA . GLY A 1 86 ? 34.130 42.502 30.065 1.00 8.85 86 GLY A CA 1
ATOM 673 C C . GLY A 1 86 ? 33.683 41.317 29.228 1.00 8.51 86 GLY A C 1
ATOM 674 O O . GLY A 1 86 ? 33.672 41.368 27.996 1.00 9.41 86 GLY A O 1
ATOM 675 N N . THR A 1 87 ? 33.317 40.242 29.935 1.00 8.68 87 THR A N 1
ATOM 676 C CA . THR A 1 87 ? 32.991 38.953 29.326 1.00 8.76 87 THR A CA 1
ATOM 677 C C . THR A 1 87 ? 31.682 38.423 29.897 1.00 8.49 87 THR A C 1
ATOM 678 O O . THR A 1 87 ? 31.519 38.372 31.122 1.00 9.31 87 THR A O 1
ATOM 682 N N . PHE A 1 88 ? 30.762 38.017 29.017 1.00 8.77 88 PHE A N 1
ATOM 683 C CA . PHE A 1 88 ? 29.545 37.316 29.418 1.00 8.95 88 PHE A CA 1
ATOM 684 C C . PHE A 1 88 ? 29.724 35.817 29.175 1.00 8.97 88 PHE A C 1
ATOM 685 O O . PHE A 1 88 ? 30.119 35.417 28.076 1.00 10.08 88 PHE A O 1
ATOM 693 N N . SER A 1 89 ? 29.420 34.993 30.185 1.00 9.09 89 SER A N 1
ATOM 694 C CA A SER A 1 89 ? 29.586 33.545 30.110 0.57 10.25 89 SER A CA 1
ATOM 695 C CA B SER A 1 89 ? 29.569 33.548 30.072 0.43 10.23 89 SER A CA 1
ATOM 696 C C . SER A 1 89 ? 28.340 32.859 30.655 1.00 9.96 89 SER A C 1
ATOM 697 O O . SER A 1 89 ? 27.630 33.417 31.491 1.00 10.89 89 SER A O 1
ATOM 702 N N . TRP A 1 90 ? 28.094 31.622 30.204 1.00 10.14 90 TRP A N 1
ATOM 703 C CA . TRP A 1 90 ? 26.932 30.864 30.671 1.00 10.28 90 TRP A CA 1
ATOM 704 C C . TRP A 1 90 ? 27.203 29.365 30.589 1.00 11.14 90 TRP A C 1
ATOM 705 O O . TRP A 1 90 ? 28.070 28.901 29.837 1.00 11.37 90 TRP A O 1
ATOM 716 N N . ASP A 1 91 ? 26.406 28.608 31.349 1.00 11.86 91 ASP A N 1
ATOM 717 C CA . ASP A 1 91 ? 26.448 27.148 31.336 1.00 13.07 91 ASP A CA 1
ATOM 718 C C . ASP A 1 91 ? 25.045 26.628 31.619 1.00 12.96 91 ASP A C 1
ATOM 719 O O . ASP A 1 91 ? 24.494 26.890 32.694 1.00 13.91 91 ASP A O 1
ATOM 724 N N . ASP A 1 92 ? 24.476 25.898 30.655 1.00 12.94 92 ASP A N 1
ATOM 725 C CA . ASP A 1 92 ? 23.123 25.340 30.728 1.00 13.23 92 ASP A CA 1
ATOM 726 C C . ASP A 1 92 ? 23.252 23.851 30.429 1.00 13.56 92 ASP A C 1
ATOM 727 O O . ASP A 1 92 ? 23.142 23.432 29.267 1.00 13.46 92 ASP A O 1
ATOM 732 N N . PRO A 1 93 ? 23.485 23.020 31.448 1.00 15.06 93 PRO A N 1
ATOM 733 C CA . PRO A 1 93 ? 23.715 21.589 31.202 1.00 15.42 93 PRO A CA 1
ATOM 734 C C . PRO A 1 93 ? 22.440 20.836 30.844 1.00 16.78 93 PRO A C 1
ATOM 735 O O . PRO A 1 93 ? 21.318 21.254 31.141 1.00 17.85 93 PRO A O 1
ATOM 739 N N . TRP A 1 94 ? 22.643 19.682 30.203 1.00 18.30 94 TRP A N 1
ATOM 740 C CA . TRP A 1 94 ? 21.534 18.805 29.840 1.00 19.78 94 TRP A CA 1
ATOM 741 C C . TRP A 1 94 ? 21.135 17.885 30.989 1.00 22.46 94 TRP A C 1
ATOM 742 O O . TRP A 1 94 ? 19.941 17.654 31.214 1.00 22.82 94 TRP A O 1
ATOM 753 N N . LYS A 1 95 ? 22.113 17.346 31.712 1.00 24.87 95 LYS A N 1
ATOM 754 C CA . LYS A 1 95 ? 21.828 16.381 32.764 1.00 29.29 95 LYS A CA 1
ATOM 755 C C . LYS A 1 95 ? 21.047 17.032 33.901 1.00 31.54 95 LYS A C 1
ATOM 756 O O . LYS A 1 95 ? 21.195 18.222 34.188 1.00 31.60 95 LYS A O 1
ATOM 762 N N . SER A 1 96 ? 20.200 16.235 34.546 1.00 34.97 96 SER A N 1
ATOM 763 C CA . SER A 1 96 ? 19.399 16.745 35.644 1.00 39.01 96 SER A CA 1
ATOM 764 C C . SER A 1 96 ? 20.243 16.861 36.910 1.00 42.32 96 SER A C 1
ATOM 765 O O . SER A 1 96 ? 21.339 16.303 37.015 1.00 41.94 96 SER A O 1
ATOM 768 N N . GLY A 1 97 ? 19.716 17.605 37.879 1.00 46.51 97 GLY A N 1
ATOM 769 C CA . GLY A 1 97 ? 20.369 17.744 39.165 1.00 47.95 97 GLY A CA 1
ATOM 770 C C . GLY A 1 97 ? 21.477 18.769 39.227 1.00 67.67 97 GLY A C 1
ATOM 771 O O . GLY A 1 97 ? 22.254 18.756 40.188 1.00 47.71 97 GLY A O 1
ATOM 772 N N . ALA A 1 98 ? 21.580 19.654 38.241 1.00 58.05 98 ALA A N 1
ATOM 773 C CA . ALA A 1 98 ? 22.592 20.696 38.233 1.00 49.20 98 ALA A CA 1
ATOM 774 C C . ALA A 1 98 ? 21.927 22.063 38.145 1.00 41.05 98 ALA A C 1
ATOM 775 O O . ALA A 1 98 ? 20.744 22.186 37.816 1.00 40.10 98 ALA A O 1
ATOM 777 N N . THR A 1 99 ? 22.706 23.093 38.450 1.00 34.02 99 THR A N 1
ATOM 778 C CA A THR A 1 99 ? 22.245 24.473 38.423 0.72 30.81 99 THR A CA 1
ATOM 779 C CA B THR A 1 99 ? 22.236 24.468 38.414 0.28 31.23 99 THR A CA 1
ATOM 780 C C . THR A 1 99 ? 22.816 25.175 37.196 1.00 28.29 99 THR A C 1
ATOM 781 O O . THR A 1 99 ? 23.995 25.008 36.869 1.00 29.67 99 THR A O 1
ATOM 788 N N . ASN A 1 100 ? 21.975 25.948 36.513 1.00 21.23 100 ASN A N 1
ATOM 789 C CA . ASN A 1 100 ? 22.450 26.771 35.411 1.00 17.50 100 ASN A CA 1
ATOM 790 C C . ASN A 1 100 ? 23.127 28.013 35.973 1.00 16.29 100 ASN A C 1
ATOM 791 O O . ASN A 1 100 ? 22.724 28.541 37.013 1.00 17.87 100 ASN A O 1
ATOM 796 N N . THR A 1 101 ? 24.164 28.486 35.278 1.00 15.00 101 THR A N 1
ATOM 797 C CA . THR A 1 101 ? 24.892 29.668 35.714 1.00 14.60 101 THR A CA 1
ATOM 798 C C . THR A 1 101 ? 25.127 30.612 34.542 1.00 13.62 101 THR A C 1
ATOM 799 O O . THR A 1 101 ? 25.182 30.191 33.383 1.00 13.59 101 THR A O 1
ATOM 803 N N . TRP A 1 102 ? 25.256 31.899 34.863 1.00 12.87 102 TRP A N 1
ATOM 804 C CA . TRP A 1 102 ? 25.629 32.910 33.879 1.00 12.12 102 TRP A CA 1
ATOM 805 C C . TRP A 1 102 ? 26.161 34.126 34.623 1.00 12.14 102 TRP A C 1
ATOM 806 O O . TRP A 1 102 ? 25.839 34.344 35.795 1.00 13.41 102 TRP A O 1
ATOM 817 N N . SER A 1 103 ? 26.986 34.916 33.936 1.00 10.99 103 SER A N 1
ATOM 818 C CA . SER A 1 103 ? 27.592 36.075 34.585 1.00 11.12 103 SER A CA 1
ATOM 819 C C . SER A 1 103 ? 28.187 37.021 33.551 1.00 10.23 103 SER A C 1
ATOM 820 O O . SER A 1 103 ? 28.619 36.602 32.471 1.00 10.96 103 SER A O 1
ATOM 823 N N . PHE A 1 104 ? 28.228 38.302 33.910 1.00 9.84 104 PHE A N 1
ATOM 824 C CA . PHE A 1 104 ? 29.096 39.273 33.260 1.00 9.43 104 PHE A CA 1
ATOM 825 C C . PHE A 1 104 ? 30.232 39.600 34.218 1.00 9.47 104 PHE A C 1
ATOM 826 O O . PHE A 1 104 ? 29.986 39.892 35.392 1.00 11.17 104 PHE A O 1
ATOM 834 N N . THR A 1 105 ? 31.472 39.545 33.723 1.00 9.61 105 THR A N 1
ATOM 835 C CA . THR A 1 105 ? 32.632 39.913 34.526 1.00 10.10 105 THR A CA 1
ATOM 836 C C . THR A 1 105 ? 33.259 41.160 33.927 1.00 9.55 105 THR A C 1
ATOM 837 O O . THR A 1 105 ? 33.760 41.105 32.795 1.00 9.91 105 THR A O 1
ATOM 841 N N . PRO A 1 106 ? 33.257 42.291 34.632 1.00 9.28 106 PRO A N 1
ATOM 842 C CA . PRO A 1 106 ? 33.818 43.521 34.060 1.00 9.56 106 PRO A CA 1
ATOM 843 C C . PRO A 1 106 ? 35.339 43.487 34.046 1.00 9.84 106 PRO A C 1
ATOM 844 O O . PRO A 1 106 ? 35.982 42.959 34.955 1.00 11.79 106 PRO A O 1
ATOM 848 N N . ALA A 1 107 ? 35.917 44.084 32.999 1.00 9.75 107 ALA A N 1
ATOM 849 C CA . ALA A 1 107 ? 37.372 44.166 32.890 1.00 11.40 107 ALA A CA 1
ATOM 850 C C . ALA A 1 107 ? 37.963 45.187 33.854 1.00 11.68 107 ALA A C 1
ATOM 851 O O . ALA A 1 107 ? 39.139 45.078 34.226 1.00 14.52 107 ALA A O 1
ATOM 853 N N . SER A 1 108 ? 37.180 46.194 34.237 1.00 10.72 108 SER A N 1
ATOM 854 C CA . SER A 1 108 ? 37.581 47.216 35.195 1.00 11.66 108 SER A CA 1
ATOM 855 C C . SER A 1 108 ? 36.309 47.900 35.668 1.00 10.71 108 SER A C 1
ATOM 856 O O . SER A 1 108 ? 35.220 47.649 35.144 1.00 11.42 108 SER A O 1
ATOM 859 N N . ALA A 1 109 ? 36.462 48.797 36.641 1.00 11.85 109 ALA A N 1
ATOM 860 C CA . ALA A 1 109 ? 35.308 49.538 37.133 1.00 12.02 109 ALA A CA 1
ATOM 861 C C . ALA A 1 109 ? 34.835 50.622 36.170 1.00 11.51 109 ALA A C 1
ATOM 862 O O . ALA A 1 109 ? 33.856 51.313 36.478 1.00 12.18 109 ALA A O 1
ATOM 864 N N . ASP A 1 110 ? 35.490 50.789 35.017 1.00 11.20 110 ASP A N 1
ATOM 865 C CA . ASP A 1 110 ? 35.020 51.762 34.041 1.00 11.26 110 ASP A CA 1
ATOM 866 C C . ASP A 1 110 ? 33.746 51.314 33.330 1.00 10.22 110 ASP A C 1
ATOM 867 O O . ASP A 1 110 ? 33.067 52.154 32.728 1.00 11.27 110 ASP A O 1
ATOM 872 N N . TYR A 1 111 ? 33.412 50.021 33.371 1.00 9.82 111 TYR A N 1
ATOM 873 C CA . TYR A 1 111 ? 32.228 49.501 32.698 1.00 10.22 111 TYR A CA 1
ATOM 874 C C . TYR A 1 111 ? 31.514 48.531 33.622 1.00 9.84 111 TYR A C 1
ATOM 875 O O . TYR A 1 111 ? 32.149 47.839 34.423 1.00 10.87 111 TYR A O 1
ATOM 884 N N . ALA A 1 112 ? 30.189 48.466 33.483 1.00 9.73 112 ALA A N 1
ATOM 885 C CA . ALA A 1 112 ? 29.377 47.480 34.182 1.00 9.68 112 ALA A CA 1
ATOM 886 C C . ALA A 1 112 ? 28.385 46.846 33.218 1.00 9.34 112 ALA A C 1
ATOM 887 O O . ALA A 1 112 ? 27.920 47.483 32.266 1.00 10.24 112 ALA A O 1
ATOM 889 N N . GLY A 1 113 ? 28.078 45.576 33.480 1.00 9.32 113 GLY A N 1
ATOM 890 C CA . GLY A 1 113 ? 27.063 44.835 32.760 1.00 9.29 113 GLY A CA 1
ATOM 891 C C . GLY A 1 113 ? 26.141 44.169 33.758 1.00 8.86 113 GLY A C 1
ATOM 892 O O . GLY A 1 113 ? 26.512 43.169 34.382 1.00 10.16 113 GLY A O 1
ATOM 893 N N . ILE A 1 114 ? 24.954 44.741 33.940 1.00 9.72 114 ILE A N 1
ATOM 894 C CA . ILE A 1 114 ? 23.998 44.282 34.942 1.00 9.70 114 ILE A CA 1
ATOM 895 C C . ILE A 1 114 ? 23.023 43.325 34.269 1.00 10.32 114 ILE A C 1
ATOM 896 O O . ILE A 1 114 ? 22.477 43.631 33.199 1.00 10.98 114 ILE A O 1
ATOM 901 N N . THR A 1 115 ? 22.810 42.162 34.881 1.00 11.19 115 THR A N 1
ATOM 902 C CA . THR A 1 115 ? 21.951 41.140 34.302 1.00 12.79 115 THR A CA 1
ATOM 903 C C . THR A 1 115 ? 20.604 41.085 35.013 1.00 13.38 115 THR A C 1
ATOM 904 O O . THR A 1 115 ? 20.500 41.341 36.215 1.00 15.66 115 THR A O 1
ATOM 908 N N . SER A 1 116 ? 19.569 40.743 34.249 1.00 13.06 116 SER A N 1
ATOM 909 C CA A SER A 1 116 ? 18.230 40.526 34.778 0.30 13.98 116 SER A CA 1
ATOM 910 C CA B SER A 1 116 ? 18.247 40.499 34.802 0.70 14.12 116 SER A CA 1
ATOM 911 C C . SER A 1 116 ? 17.607 39.336 34.061 1.00 13.70 116 SER A C 1
ATOM 912 O O . SER A 1 116 ? 17.857 39.115 32.874 1.00 14.23 116 SER A O 1
ATOM 917 N N . GLY A 1 117 ? 16.791 38.573 34.786 1.00 13.63 117 GLY A N 1
ATOM 918 C CA . GLY A 1 117 ? 16.151 37.405 34.217 1.00 14.00 117 GLY A CA 1
ATOM 919 C C . GLY A 1 117 ? 17.036 36.169 34.241 1.00 13.56 117 GLY A C 1
ATOM 920 O O . GLY A 1 117 ? 18.197 36.192 34.662 1.00 16.02 117 GLY A O 1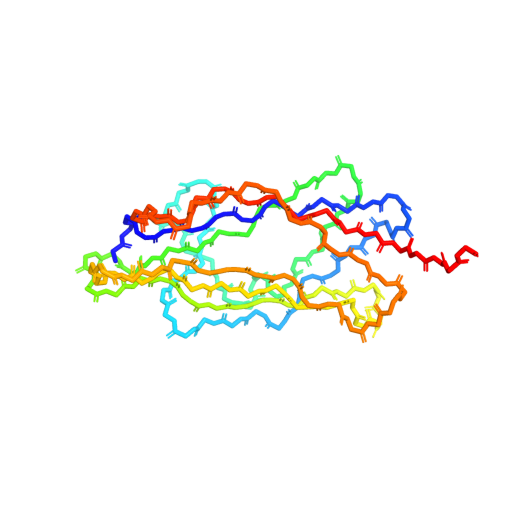
ATOM 921 N N . GLY A 1 118 ? 16.466 35.069 33.773 1.00 13.86 118 GLY A N 1
ATOM 922 C CA . GLY A 1 118 ? 17.173 33.803 33.639 1.00 14.25 118 GLY A CA 1
ATOM 923 C C . GLY A 1 118 ? 16.714 32.789 34.675 1.00 15.36 118 GLY A C 1
ATOM 924 O O . GLY A 1 118 ? 16.427 33.136 35.828 1.00 16.37 118 GLY A O 1
ATOM 925 N N . ASN A 1 119 ? 16.665 31.516 34.267 1.00 15.51 119 ASN A N 1
ATOM 926 C CA . ASN A 1 119 ? 16.194 30.420 35.115 1.00 16.57 119 ASN A CA 1
ATOM 927 C C . ASN A 1 119 ? 17.398 29.655 35.658 1.00 17.44 119 ASN A C 1
ATOM 928 O O . ASN A 1 119 ? 18.115 28.997 34.897 1.00 17.93 119 ASN A O 1
ATOM 933 N N . ALA A 1 120 ? 17.591 29.701 36.980 1.00 18.89 120 ALA A N 1
ATOM 934 C CA . ALA A 1 120 ? 18.706 28.988 37.594 1.00 21.23 120 ALA A CA 1
ATOM 935 C C . ALA A 1 120 ? 18.491 27.479 37.643 1.00 21.99 120 ALA A C 1
ATOM 936 O O . ALA A 1 120 ? 19.471 26.730 37.705 1.00 22.91 120 ALA A O 1
ATOM 938 N N . THR A 1 121 ? 17.245 27.009 37.632 1.00 23.11 121 THR A N 1
ATOM 939 C CA . THR A 1 121 ? 16.993 25.577 37.694 1.00 24.90 121 THR A CA 1
ATOM 940 C C . THR A 1 121 ? 16.136 25.047 36.555 1.00 25.52 121 THR A C 1
ATOM 941 O O . THR A 1 121 ? 15.780 23.864 36.573 1.00 27.81 121 THR A O 1
ATOM 945 N N . GLY A 1 122 ? 15.796 25.872 35.570 1.00 25.15 122 GLY A N 1
ATOM 946 C CA . GLY A 1 122 ? 15.011 25.384 34.459 1.00 25.35 122 GLY A CA 1
ATOM 947 C C . GLY A 1 122 ? 15.815 24.486 33.541 1.00 23.76 122 GLY A C 1
ATOM 948 O O . GLY A 1 122 ? 17.044 24.432 33.589 1.00 23.64 122 GLY A O 1
ATOM 949 N N . THR A 1 123 ? 15.098 23.741 32.698 1.00 21.97 123 THR A N 1
ATOM 950 C CA . THR A 1 123 ? 15.760 23.068 31.587 1.00 20.28 123 THR A CA 1
ATOM 951 C C . THR A 1 123 ? 16.599 24.066 30.792 1.00 18.03 123 THR A C 1
ATOM 952 O O . THR A 1 123 ? 17.760 23.797 30.453 1.00 18.44 123 THR A O 1
ATOM 956 N N . ASP A 1 124 ? 16.036 25.242 30.529 1.00 15.49 124 ASP A N 1
ATOM 957 C CA . ASP A 1 124 ? 16.701 26.326 29.828 1.00 13.78 124 ASP A CA 1
ATOM 958 C C . ASP A 1 124 ? 16.971 27.483 30.784 1.00 13.69 124 ASP A C 1
ATOM 959 O O . ASP A 1 124 ? 16.220 27.709 31.740 1.00 15.04 124 ASP A O 1
ATOM 964 N N . ILE A 1 125 ? 18.048 28.226 30.509 1.00 11.95 125 ILE A N 1
ATOM 965 C CA . ILE A 1 125 ? 18.236 29.527 31.143 1.00 11.69 125 ILE A CA 1
ATOM 966 C C . ILE A 1 125 ? 17.180 30.507 30.653 1.00 11.70 125 ILE A C 1
ATOM 967 O O . ILE A 1 125 ? 16.614 31.279 31.437 1.00 12.93 125 ILE A O 1
ATOM 972 N N . GLY A 1 126 ? 16.910 30.503 29.347 1.00 11.13 126 GLY A N 1
ATOM 973 C CA . GLY A 1 126 ? 15.934 31.417 28.781 1.00 11.97 126 GLY A CA 1
ATOM 974 C C . GLY A 1 126 ? 16.521 32.797 28.517 1.00 10.76 126 GLY A C 1
ATOM 975 O O . GLY A 1 126 ? 17.719 32.958 28.279 1.00 10.50 126 GLY A O 1
ATOM 976 N N . GLU A 1 127 ? 15.649 33.808 28.559 1.00 11.02 127 GLU A N 1
ATOM 977 C CA . GLU A 1 127 ? 16.033 35.178 28.227 1.00 11.21 127 GLU A CA 1
ATOM 978 C C . GLU A 1 127 ? 16.708 35.862 29.411 1.00 11.42 127 GLU A C 1
ATOM 979 O O . GLU A 1 127 ? 16.162 35.897 30.519 1.00 13.29 127 GLU A O 1
ATOM 985 N N . VAL A 1 128 ? 17.888 36.427 29.161 1.00 10.84 128 VAL A N 1
ATOM 986 C CA . VAL A 1 128 ? 18.634 37.227 30.127 1.00 10.44 128 VAL A CA 1
ATOM 987 C C . VAL A 1 128 ? 18.920 38.571 29.472 1.00 10.18 128 VAL A C 1
ATOM 988 O O . VAL A 1 128 ? 19.371 38.614 28.324 1.00 11.07 128 VAL A O 1
ATOM 992 N N . THR A 1 129 ? 18.669 39.664 30.188 1.00 10.63 129 THR A N 1
ATOM 993 C CA . THR A 1 129 ? 19.000 40.996 29.691 1.00 10.29 129 THR A CA 1
ATOM 994 C C . THR A 1 129 ? 20.337 41.444 30.275 1.00 9.87 129 THR A C 1
ATOM 995 O O . THR A 1 129 ? 20.577 41.287 31.475 1.00 11.85 129 THR A O 1
ATOM 999 N N . LEU A 1 130 ? 21.214 41.977 29.419 1.00 9.39 130 LEU A N 1
ATOM 1000 C CA . LEU A 1 130 ? 22.544 42.453 29.799 1.00 9.34 130 LEU A CA 1
ATOM 1001 C C . LEU A 1 130 ? 22.608 43.947 29.486 1.00 8.97 130 LEU A C 1
ATOM 1002 O O . LEU A 1 130 ? 22.642 44.338 28.315 1.00 9.44 130 LEU A O 1
ATOM 1007 N N . THR A 1 131 ? 22.602 44.786 30.521 1.00 9.18 131 THR A N 1
ATOM 1008 C CA . THR A 1 131 ? 22.582 46.237 30.345 1.00 9.45 131 THR A CA 1
ATOM 1009 C C . THR A 1 131 ? 23.975 46.803 30.619 1.00 8.91 131 THR A C 1
ATOM 1010 O O . THR A 1 131 ? 24.493 46.686 31.739 1.00 9.98 131 THR A O 1
ATOM 1014 N N . LEU A 1 132 ? 24.577 47.412 29.593 1.00 9.47 132 LEU A N 1
ATOM 1015 C CA . LEU A 1 132 ? 25.986 47.799 29.589 1.00 9.53 132 LEU A CA 1
ATOM 1016 C C . LEU A 1 132 ? 26.134 49.314 29.622 1.00 9.60 132 LEU A C 1
ATOM 1017 O O . LEU A 1 132 ? 25.526 50.017 28.805 1.00 11.24 132 LEU A O 1
ATOM 1022 N N . GLY A 1 133 ? 26.991 49.807 30.522 1.00 9.87 133 GLY A N 1
ATOM 1023 C CA . GLY A 1 133 ? 27.269 51.228 30.599 1.00 10.77 133 GLY A CA 1
ATOM 1024 C C . GLY A 1 133 ? 28.696 51.533 31.016 1.00 10.06 133 GLY A C 1
ATOM 1025 O O . GLY A 1 133 ? 29.458 50.650 31.429 1.00 10.56 133 GLY A O 1
ATOM 1026 N N . ARG A 1 134 ? 29.047 52.815 30.881 1.00 10.98 134 ARG A N 1
ATOM 1027 C CA A ARG A 1 134 ? 30.336 53.358 31.287 0.47 11.57 134 ARG A CA 1
ATOM 1028 C CA B ARG A 1 134 ? 30.337 53.354 31.290 0.53 11.61 134 ARG A CA 1
ATOM 1029 C C . ARG A 1 134 ? 30.142 54.164 32.566 1.00 11.69 134 ARG A C 1
ATOM 1030 O O . ARG A 1 134 ? 29.193 54.947 32.671 1.00 12.55 134 ARG A O 1
ATOM 1045 N N . PHE A 1 135 ? 31.045 53.981 33.537 1.00 11.89 135 PHE A N 1
ATOM 1046 C CA . PHE A 1 135 ? 30.847 54.505 34.883 1.00 12.83 135 PHE A CA 1
ATOM 1047 C C . PHE A 1 135 ? 32.099 55.179 35.428 1.00 15.03 135 PHE A C 1
ATOM 1048 O O . PHE A 1 135 ? 33.224 54.900 35.003 1.00 16.72 135 PHE A O 1
ATOM 1056 N N . SER A 1 136 ? 31.871 56.080 36.390 1.00 15.64 136 SER A N 1
ATOM 1057 C CA A SER A 1 136 ? 32.926 56.754 37.136 0.72 17.50 136 SER A CA 1
ATOM 1058 C CA B SER A 1 136 ? 32.932 56.738 37.137 0.28 16.90 136 SER A CA 1
ATOM 1059 C C . SER A 1 136 ? 32.596 56.691 38.621 1.00 16.66 136 SER A C 1
ATOM 1060 O O . SER A 1 136 ? 31.426 56.671 39.015 1.00 17.45 136 SER A O 1
ATOM 1065 N N . GLU A 1 137 ? 33.634 56.666 39.445 1.00 17.15 137 GLU A N 1
ATOM 1066 C CA . GLU A 1 137 ? 33.415 56.530 40.877 1.00 16.83 1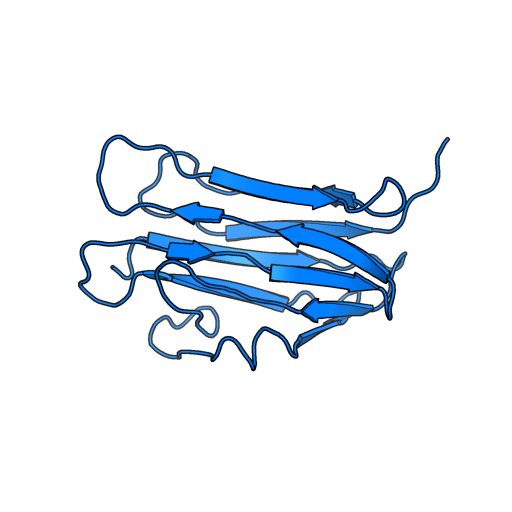37 GLU A CA 1
ATOM 1067 C C . GLU A 1 137 ? 32.782 57.790 41.464 1.00 17.32 137 GLU A C 1
ATOM 1068 O O . GLU A 1 137 ? 33.076 58.910 41.039 1.00 18.08 137 GLU A O 1
ATOM 1074 N N . ASN A 1 138 ? 31.887 57.599 42.432 1.00 18.59 138 ASN A N 1
ATOM 1075 C CA . ASN A 1 138 ? 31.238 58.714 43.123 1.00 22.51 138 ASN A CA 1
ATOM 1076 C C . ASN A 1 138 ? 32.217 59.427 44.046 1.00 23.98 138 ASN A C 1
ATOM 1077 O O . ASN A 1 138 ? 32.257 59.146 45.246 1.00 26.44 138 ASN A O 1
#

Solvent-accessible surface area: 7054 Å² total; per-residue (Å²): 23,46,53,8,51,1,0,0,66,0,37,7,41,190,49,18,29,54,0,6,0,78,85,13,65,40,103,144,14,16,3,7,132,59,104,82,48,102,49,87,20,49,50,122,86,6,27,80,37,72,0,82,29,76,69,52,66,78,5,1,1,0,0,114,106,140,30,82,27,4,2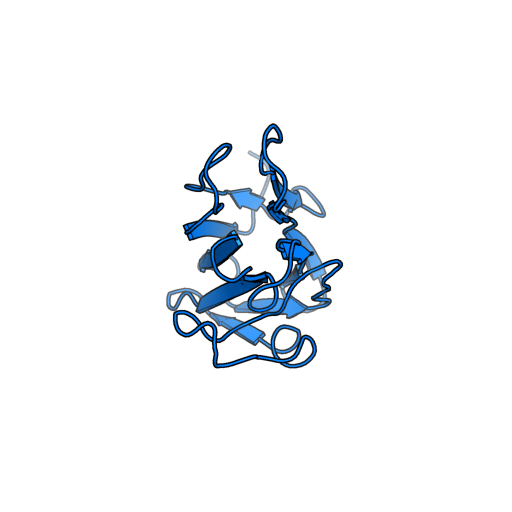,61,2,23,0,17,0,50,26,64,155,72,87,0,0,31,0,41,8,40,0,38,131,143,107,90,51,81,8,77,57,53,22,84,68,55,54,95,84,13,27,11,117,51,75,50,31,69,49,118,29,82,32,1,4,92,0,42,0,62,0,5,108,108,108,179,193

Nearest PDB structures (f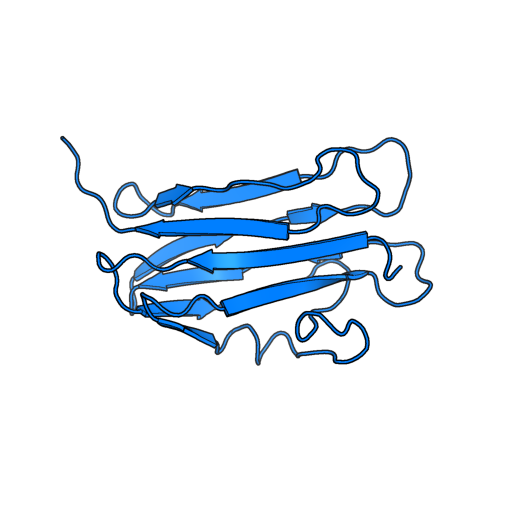oldseek):
  6zc2-assembly1_A  TM=1.007E+00  e=3.764E-29  Pseudomonas aeruginosa PAO1
  5v3s-assembly2_B  TM=9.120E-01  e=3.969E-14  Alcaligenes faecalis
  6myk-assembly4_D  TM=9.164E-01  e=8.571E-14  Pleurotus ostreatus
  4oeb-assembly1_A  TM=9.098E-01  e=3.037E-13  Pleurotus ostreatus
  6myi-assembly1_A  TM=8.899E-01  e=1.864E-12  Pleurotus ostreatus

InterPro domains:
  IPR009413 Hemolysin, aegerolysin type [PF06355] (4-134)
  IPR009413 Hemolysin, aegerolysin type [PIRSF007951] (1-135)

Organism: Pseudomonas aeruginosa (strain ATCC 15692 / DSM 22644 / CIP 104116 / JCM 14847 / LMG 12228 / 1C / PRS 101 / PAO1) (NCBI:txid208964)

Secondary structure (DSSP, 8-state):
-TTSEEEEEEEE-TTTSEEEEEEEEEEESEEEETTEEEEEE-HHHHTT-EEETTB-EEEEEEPPTT-S--EEEEEEEEETTEEEEEEEEEE-SSSS---EEEEEESSTTEEEEEE---SSSSS-EEEEEEEEE----

=== Feature glossary ===
The record interleaves many kinds of information about one protein. Here is each kind framed as the question it answers.

Q: What known structures does this most resemble?
A: Structural nearest neighbors (via Foldseek easy-search vs the PDB). Reported per hit: target PDB id, E-value, and alignment TM-score. A TM-score above ~0.5 is the conventional threshold for 'same fold'.

Q: Where is each backbone atom in 3D?
A: The mmCIF table is the protein's shape written out atom by atom. For each backbone N, Cα, C, and carbonyl O, it records an (x, y, z) coordinate triple in Å plus the residue type, chain letter, and residue number.

Q: What are the backbone torsion angles?
A: The φ/ψ torsion pair specifies the backbone conformation at each residue. φ rotates about the N–Cα bond, ψ about the Cα–C bond. Steric clashes forbid most of the (φ, ψ) plane — the allowed regions (α-helix basin, β-sheet basin, left-handed helix) are the Ramachandran-allowed regions.

Q: Which residues are buried vs exposed?
A: Solvent-accessible surface area (SASA) is the area in Å² traced out by the centre of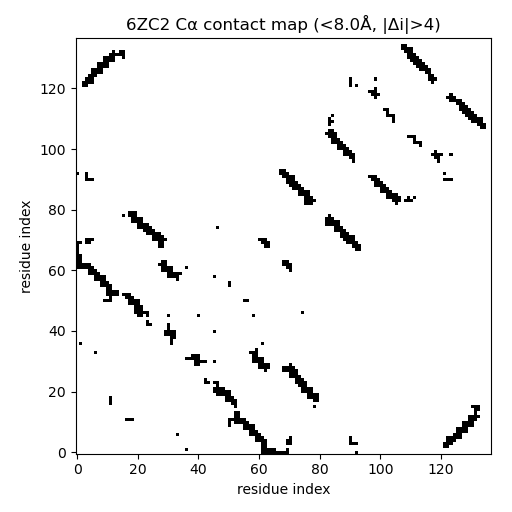 a 1.4 Å probe sphere (a water molecule) rolled over the protein's van der Waals surface (Shrake–Rupley / Lee–Richards construction). Buried residues have near-zero SASA; fully exposed residues can exceed 200 Å². The total SASA scales roughly with the number of surface residues.

Q: How confident is the AlphaFold model at each residue?
A: pLDDT is the predicted lDDT-Cα score: AlphaFold's confidence that the local environment of each residue (all inter-atomic distances within 15 Å) is correctly placed. It is a per-residue number between 0 and 100, with higher meaning more reliable.

Q: What does the local fold look like, residue by residue?
A: 3Di is Foldseek's structural alphabet. Each residue is assigned one of twenty discrete states based on how its Cα sits relative to its spatial (not sequential) neighbors. Aligning 3Di strings finds structural homologs roughly as well as full 3D superposition, but orders of magnitude faster.

Q: How big and how compact is the whole molecule?
A: Radius of gyration (Rg) is the root-mean-square distance of Cα atoms from their centroid — a single number for overall size and compactness. A globular domain of N residues has Rg ≈ 2.2·N^0.38 Å; an extended or disordered chain has a much larger Rg. The Cα contact count is the number of residue pairs whose Cα atoms are within 8 Å and are more than four positions apart in sequence — a standard proxy for tertiary packing density. The bounding box is the smallest axis-aligned box enclosing all Cα atoms.

Q: Which residues are in helices, strands, or loops?
A: DSSP 8-state secondary structure assigns each residue one of H (α-helix), G (3₁₀-helix), I (π-helix), E (extended β-strand), B (isolated β-bridge), T (hydrogen-bonded turn), S (bend), or '-' (coil). The assignment is computed from backbone hydrogen-bond geometry via the Kabsch–Sander algorithm.

Q: How mobile is each atom in the crystal?
A: Crystallographic B-factors measure how much each atom's electron density is smeared out, in Å². They rise in mobile loops and surface residues and fall in the buried interior. In AlphaFold models this column is repurposed to hold pLDDT instead.

Q: What if only a Cα trace is available?
A: P-SEA three-state annotation labels each residue as helix, strand, or coil based purely on the geometry of the Cα trace. It serves as a fallback when the full backbone (and thus DSSP) is unavailable.

Q: What family and function is it annotated with?
A: Database cross-references. InterPro integrates a dozen domain/family signature databases into unified entries with residue-range hits. GO terms attach function/process/location labels with evidence codes. CATH codes position the fold in a four-level structural taxonomy. Organism is the NCBI-taxonomy species name.

Q: Are the domains correctly placed relative to each other?
A: Predicted Aligned Error (PAE) is an AlphaFold confidence matrix: entry (i, j) is the expected error in the position of residue j, in ångströms, when the prediction is superimposed on the true structure at residue i. Low PAE within a block of residues means that block is internally rigid and well-predicted; high PAE between two blocks means their relative placement is uncertain even if each block individually is confident.

Q: What do the diagnostic plots show?
A: Three diagnostic plots accompany the record. The Cα contact map visualizes the tertiary structure as a 2D adjacency matrix (8 Å cutoff, sequence-local contacts suppressed). The Ramachandran plot shows the distribution of backbone (φ, ψ) torsions, with points in the α and β basins reflecting secondary structure content. The PAE plot shows AlphaFold's inter-residue confidence as a color matrix.

Q: What is the amino-acid chain?
A: Primary structure: the covalent order of the twenty standard amino acids along the backbone. Two proteins with the same sequence will (almost always) fold to the same structure; two with 30% identity often share a fold but not the details.

Q: What do the rendered images show?
A: The six renders are orthographic views along the three Cartesian axes in both directions. Representation (cartoon, sticks, or surface) and color scheme (sequence-rainbow or by-chain) vary across proteins so the training set covers all the common visualization conventions.